Protein AF-A0A932PAS2-F1 (afdb_monomer_lite)

Structure (mmCIF, N/CA/C/O backbone):
data_AF-A0A932PAS2-F1
#
_entry.id   AF-A0A932PAS2-F1
#
loop_
_atom_site.group_PDB
_atom_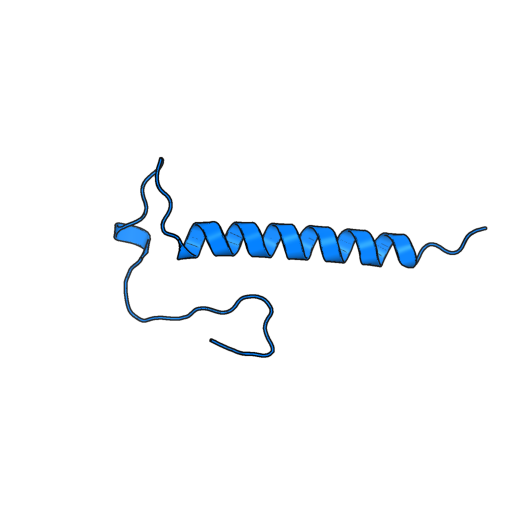site.id
_atom_site.type_symbol
_atom_site.la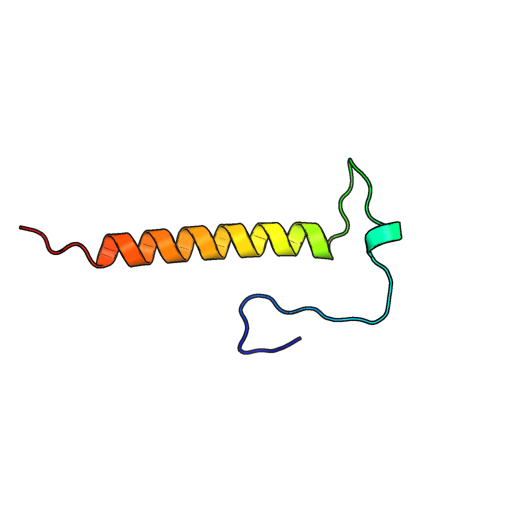bel_atom_id
_atom_site.label_alt_id
_atom_site.label_comp_id
_atom_site.label_asym_id
_atom_site.label_entity_id
_atom_site.label_seq_id
_atom_site.pdbx_PDB_ins_code
_atom_site.Cartn_x
_atom_site.Cartn_y
_atom_site.Cartn_z
_atom_site.occupancy
_atom_site.B_iso_or_equiv
_atom_site.auth_seq_id
_atom_site.auth_comp_id
_atom_site.auth_asym_id
_atom_site.auth_atom_id
_atom_site.pdbx_PDB_model_num
ATOM 1 N N . GLU A 1 1 ? 2.292 -12.819 3.210 1.00 76.50 1 GLU A N 1
ATOM 2 C CA . GLU A 1 1 ? 1.116 -12.071 3.696 1.00 76.50 1 GLU A CA 1
ATOM 3 C C . GLU A 1 1 ? 0.740 -12.636 5.060 1.00 76.50 1 GLU A C 1
ATOM 5 O O . GLU A 1 1 ? 0.950 -13.830 5.260 1.00 76.50 1 GLU A O 1
ATOM 10 N N . LEU A 1 2 ? 0.297 -11.798 6.001 1.00 86.94 2 LEU A N 1
ATOM 11 C CA . LEU A 1 2 ? -0.099 -12.209 7.353 1.00 86.94 2 LEU A CA 1
ATOM 12 C C . LEU A 1 2 ? -1.624 -12.044 7.469 1.00 86.94 2 LEU A C 1
ATOM 14 O O . LEU A 1 2 ? -2.071 -10.901 7.463 1.00 86.94 2 LEU A O 1
ATOM 18 N N . PRO A 1 3 ? -2.412 -13.134 7.559 1.00 85.06 3 PRO A N 1
ATOM 19 C CA . PRO A 1 3 ? -3.875 -13.066 7.440 1.00 85.06 3 PRO A CA 1
ATOM 20 C C . PRO A 1 3 ? -4.582 -12.190 8.481 1.00 85.06 3 PRO A C 1
ATOM 22 O O . PRO A 1 3 ? -5.644 -11.649 8.206 1.00 85.06 3 PRO A O 1
ATOM 25 N N . GLU A 1 4 ? -4.005 -12.057 9.674 1.00 88.31 4 GLU A N 1
ATOM 26 C CA . GLU A 1 4 ? -4.585 -11.295 10.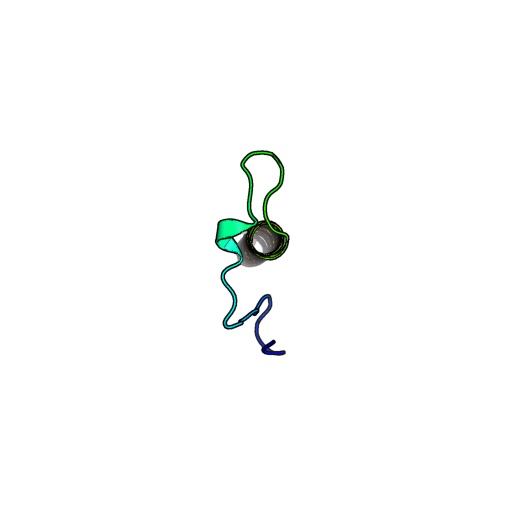788 1.00 88.31 4 GLU A CA 1
ATOM 27 C C . GLU A 1 4 ? -4.290 -9.791 10.705 1.00 88.31 4 GLU A C 1
ATOM 29 O O . GLU A 1 4 ? -4.856 -9.009 11.466 1.00 88.31 4 GLU A O 1
ATOM 34 N N . HIS A 1 5 ? -3.401 -9.371 9.800 1.00 85.50 5 HIS A N 1
ATOM 35 C CA . HIS A 1 5 ? -3.052 -7.967 9.637 1.00 85.50 5 HIS A CA 1
ATOM 36 C C . HIS A 1 5 ? -3.787 -7.382 8.421 1.00 85.50 5 HIS A C 1
ATOM 38 O O . HIS A 1 5 ? -3.664 -7.935 7.326 1.00 85.50 5 HIS A O 1
ATOM 44 N N . PRO A 1 6 ? -4.488 -6.242 8.567 1.00 85.69 6 PRO A N 1
ATOM 45 C CA . PRO A 1 6 ? -5.365 -5.695 7.525 1.00 85.69 6 PRO A CA 1
ATOM 46 C C . PRO A 1 6 ? -4.631 -5.361 6.220 1.00 85.69 6 PRO A C 1
ATOM 48 O O . PRO A 1 6 ? -5.221 -5.383 5.145 1.00 85.69 6 PRO A O 1
ATOM 51 N N . TRP A 1 7 ? -3.326 -5.091 6.294 1.00 91.94 7 TRP A N 1
ATOM 52 C CA . TRP A 1 7 ? -2.474 -4.944 5.117 1.00 91.94 7 TRP A CA 1
ATOM 53 C C . TRP A 1 7 ? -1.032 -5.356 5.428 1.00 91.94 7 TRP A C 1
ATOM 55 O O . TRP A 1 7 ? -0.347 -4.664 6.178 1.00 91.94 7 TRP A O 1
ATOM 65 N N . PHE A 1 8 ? -0.557 -6.501 4.926 1.00 91.56 8 PHE A N 1
ATOM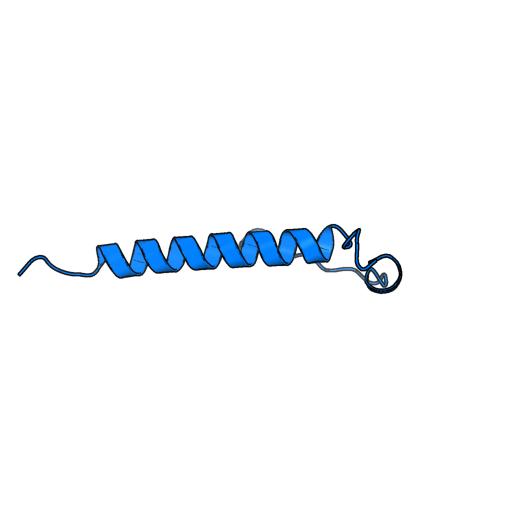 66 C CA . PHE A 1 8 ? 0.814 -6.969 5.184 1.00 91.56 8 PHE A CA 1
ATOM 67 C C . PHE A 1 8 ? 1.448 -7.627 3.958 1.00 91.56 8 PHE A C 1
ATOM 69 O O . PHE A 1 8 ? 1.082 -8.737 3.560 1.00 91.56 8 PHE A O 1
ATOM 76 N N . VAL A 1 9 ? 2.474 -6.973 3.415 1.00 91.75 9 VAL A N 1
ATOM 77 C CA . VAL A 1 9 ? 3.252 -7.443 2.264 1.00 91.75 9 VAL A CA 1
ATOM 78 C C . VAL A 1 9 ? 4.741 -7.330 2.586 1.00 91.75 9 VAL A C 1
ATOM 80 O O . VAL A 1 9 ? 5.200 -6.296 3.060 1.00 91.75 9 VAL A O 1
ATOM 83 N N . ALA A 1 10 ? 5.505 -8.389 2.311 1.00 90.94 10 ALA A N 1
ATOM 84 C CA . ALA A 1 10 ? 6.955 -8.421 2.490 1.00 90.94 10 ALA A CA 1
ATOM 85 C C . ALA A 1 10 ? 7.618 -9.219 1.359 1.00 90.94 10 ALA A C 1
ATOM 87 O O . ALA A 1 10 ? 7.091 -10.241 0.916 1.00 90.94 10 ALA A O 1
ATOM 88 N N . GLY A 1 11 ? 8.783 -8.761 0.904 1.00 90.75 11 GLY A N 1
ATOM 89 C CA . GLY A 1 11 ? 9.575 -9.388 -0.152 1.00 90.75 11 GLY A CA 1
ATOM 90 C C . GLY A 1 11 ? 11.026 -8.904 -0.116 1.00 90.75 11 GLY A C 1
ATOM 91 O O . GLY A 1 11 ? 11.340 -7.948 0.580 1.00 90.75 11 GLY A O 1
ATOM 92 N N . GLN A 1 12 ? 11.915 -9.583 -0.846 1.00 94.62 12 GLN A N 1
ATOM 93 C CA . GLN A 1 12 ? 13.361 -9.277 -0.883 1.00 94.62 12 GLN A CA 1
ATOM 94 C C . GLN A 1 12 ? 13.781 -8.448 -2.112 1.00 94.62 12 GLN A C 1
ATOM 96 O O . GLN A 1 12 ? 14.961 -8.180 -2.325 1.00 94.62 12 GLN A O 1
ATOM 101 N N . PHE A 1 13 ? 12.830 -8.086 -2.974 1.00 93.44 13 PHE A N 1
ATOM 102 C CA . PHE A 1 13 ? 13.083 -7.234 -4.135 1.00 93.44 13 PHE A CA 1
ATOM 103 C C . PHE A 1 13 ? 12.988 -5.751 -3.754 1.00 93.44 13 PHE A C 1
ATOM 105 O O . PHE A 1 13 ? 12.431 -5.418 -2.716 1.00 93.44 13 PHE A O 1
ATOM 112 N N . HIS A 1 14 ? 13.498 -4.875 -4.625 1.00 94.06 14 HIS A N 1
ATOM 113 C CA . HIS A 1 14 ? 13.525 -3.422 -4.421 1.00 94.06 14 HIS A CA 1
ATOM 114 C C . HIS A 1 14 ? 12.442 -2.740 -5.283 1.00 94.06 14 HIS A C 1
ATOM 116 O O . HIS A 1 14 ? 12.723 -2.346 -6.426 1.00 94.06 14 HIS A O 1
ATOM 122 N N . PRO A 1 15 ? 11.173 -2.668 -4.826 1.00 91.75 15 PRO A N 1
ATOM 123 C CA . PRO A 1 15 ? 10.089 -2.022 -5.570 1.00 91.75 15 PRO A CA 1
ATOM 124 C C . PRO A 1 15 ? 10.300 -0.511 -5.749 1.00 91.75 15 PRO A C 1
ATOM 126 O O . PRO A 1 15 ? 9.713 0.083 -6.658 1.00 91.75 15 PRO A O 1
ATOM 129 N N . GLU A 1 16 ? 11.162 0.105 -4.937 1.00 92.94 16 GLU A N 1
ATOM 130 C CA . GLU A 1 16 ? 11.502 1.530 -4.962 1.00 92.94 16 GLU A CA 1
ATOM 131 C C . GLU A 1 16 ? 12.006 1.951 -6.343 1.00 92.94 16 GLU A C 1
ATOM 133 O O . GLU A 1 16 ? 11.552 2.953 -6.891 1.00 92.94 16 GLU A O 1
ATOM 138 N N . PHE A 1 17 ? 12.869 1.141 -6.961 1.00 92.75 17 PHE A N 1
ATOM 139 C CA . PHE A 1 17 ? 13.456 1.451 -8.268 1.00 92.75 17 PHE A CA 1
ATOM 140 C C . PHE A 1 17 ? 12.450 1.405 -9.423 1.00 92.75 17 PHE A C 1
ATOM 142 O O . PHE A 1 17 ? 12.737 1.897 -10.515 1.00 92.75 17 PHE A O 1
ATOM 149 N N . LYS A 1 18 ? 11.274 0.807 -9.207 1.00 90.94 18 LYS A N 1
ATOM 150 C CA . LYS A 1 18 ? 10.202 0.723 -10.208 1.00 90.94 18 LYS A CA 1
ATOM 151 C C . LYS A 1 18 ? 9.110 1.775 -10.002 1.00 90.94 18 LYS A C 1
ATOM 153 O O . LYS A 1 18 ? 8.257 1.918 -10.876 1.00 90.94 18 LYS A O 1
ATOM 158 N N . SER A 1 19 ? 9.129 2.505 -8.887 1.00 92.69 19 SER A N 1
ATOM 159 C CA . SER A 1 19 ? 8.173 3.576 -8.600 1.00 92.69 19 SER A CA 1
ATOM 160 C C . SER A 1 19 ? 8.569 4.866 -9.324 1.00 92.69 19 SER A C 1
ATOM 162 O O . SER A 1 19 ? 9.743 5.233 -9.356 1.00 92.69 19 SER A O 1
ATOM 164 N N . LYS A 1 20 ? 7.600 5.568 -9.916 1.00 94.06 20 LYS A N 1
ATOM 165 C CA . LYS A 1 20 ? 7.812 6.835 -10.639 1.00 94.06 20 LYS A CA 1
ATOM 166 C C . LYS A 1 20 ? 6.872 7.920 -10.106 1.00 94.06 20 LYS A C 1
ATOM 168 O O . LYS A 1 20 ? 5.790 7.577 -9.636 1.00 94.06 20 LYS A O 1
ATOM 173 N N . PRO A 1 21 ? 7.199 9.218 -10.262 1.00 90.50 21 PRO A N 1
ATOM 174 C CA . PRO A 1 21 ? 6.347 10.308 -9.774 1.00 90.50 21 PRO A CA 1
ATOM 175 C C . PRO A 1 21 ? 4.897 10.266 -10.280 1.00 90.50 21 PRO A C 1
ATOM 177 O O . PRO A 1 21 ? 3.978 10.574 -9.534 1.00 90.50 21 PRO A O 1
ATOM 180 N N . THR A 1 22 ? 4.682 9.858 -11.535 1.00 94.00 22 THR A N 1
ATOM 181 C CA . THR A 1 22 ? 3.348 9.755 -12.157 1.00 94.00 22 THR A CA 1
ATOM 182 C C . THR A 1 22 ? 2.774 8.338 -12.151 1.00 94.00 22 THR A C 1
ATOM 184 O O . THR A 1 22 ? 1.668 8.118 -12.633 1.00 94.00 22 THR A O 1
ATOM 187 N N . SER A 1 23 ? 3.528 7.360 -11.649 1.00 92.81 23 SER A N 1
ATOM 188 C CA . SER A 1 23 ? 3.150 5.947 -11.645 1.00 92.81 23 SER A CA 1
ATOM 189 C C . SER A 1 23 ? 3.813 5.279 -10.450 1.00 92.81 23 SER A C 1
ATOM 191 O O . SER A 1 23 ? 4.877 4.663 -10.572 1.00 92.81 23 SER A O 1
ATOM 193 N N . ALA A 1 24 ? 3.191 5.436 -9.284 1.00 94.81 24 ALA A N 1
ATOM 194 C CA . ALA A 1 24 ? 3.642 4.778 -8.070 1.00 94.81 24 ALA A CA 1
ATOM 195 C C . ALA A 1 24 ? 3.590 3.254 -8.237 1.00 94.81 24 ALA A C 1
ATOM 197 O O . ALA A 1 24 ? 2.702 2.710 -8.898 1.00 94.81 24 ALA A O 1
ATOM 198 N N . HIS A 1 25 ? 4.547 2.553 -7.632 1.00 96.25 25 HIS A N 1
ATOM 199 C CA . HIS A 1 25 ? 4.500 1.096 -7.593 1.00 96.25 25 HIS A CA 1
ATOM 200 C C . HIS A 1 25 ? 3.241 0.634 -6.825 1.00 96.25 25 HIS A C 1
ATOM 202 O O . HIS A 1 25 ? 2.954 1.211 -5.771 1.00 96.25 25 HIS A O 1
ATOM 208 N N . PRO A 1 26 ? 2.528 -0.421 -7.275 1.00 94.00 26 PRO A N 1
ATOM 209 C CA . PRO A 1 26 ? 1.280 -0.873 -6.648 1.00 94.00 26 PRO A CA 1
ATOM 210 C C . PRO A 1 26 ? 1.387 -1.135 -5.143 1.00 94.00 26 PRO A C 1
ATOM 212 O O . PRO A 1 26 ? 0.460 -0.843 -4.401 1.00 94.00 26 PRO A O 1
ATOM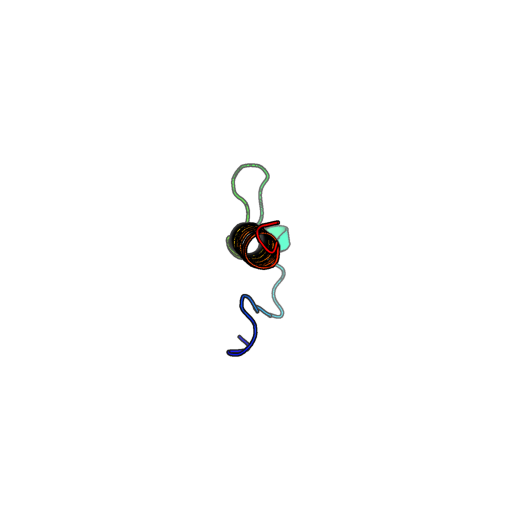 215 N N . LEU A 1 27 ? 2.546 -1.617 -4.682 1.00 93.88 27 LEU A N 1
ATOM 216 C CA . LEU A 1 27 ? 2.822 -1.824 -3.256 1.00 93.88 27 LEU A CA 1
ATOM 217 C C . LEU A 1 27 ? 2.672 -0.531 -2.440 1.00 93.88 27 LEU A C 1
ATOM 219 O O . LEU A 1 27 ? 2.061 -0.547 -1.379 1.00 93.88 27 LEU A O 1
ATOM 223 N N . PHE A 1 28 ? 3.199 0.592 -2.933 1.00 94.19 28 PHE A N 1
ATOM 224 C CA . PHE A 1 28 ? 3.118 1.867 -2.220 1.00 94.19 28 PHE A CA 1
ATOM 225 C C . PHE A 1 28 ? 1.733 2.498 -2.346 1.00 94.19 28 PHE A C 1
ATOM 227 O O . PHE A 1 28 ? 1.216 3.016 -1.363 1.00 94.19 28 PHE A O 1
ATOM 234 N N . ALA A 1 29 ? 1.114 2.421 -3.527 1.00 95.06 29 ALA A N 1
ATOM 235 C CA . ALA A 1 29 ? -0.243 2.927 -3.727 1.00 95.06 29 ALA A CA 1
ATOM 236 C C . ALA A 1 29 ? -1.253 2.196 -2.824 1.00 95.06 29 ALA A C 1
ATOM 238 O O . ALA A 1 29 ? -1.997 2.843 -2.092 1.00 95.06 29 ALA A O 1
ATOM 239 N N . GLY A 1 30 ? -1.200 0.860 -2.801 1.00 94.31 30 GLY A N 1
ATOM 240 C CA . GLY A 1 30 ? -2.073 0.040 -1.962 1.00 94.31 30 GLY A CA 1
ATOM 241 C C . GLY A 1 30 ? -1.832 0.232 -0.464 1.00 94.31 30 GLY A C 1
ATOM 242 O O . GLY A 1 30 ? -2.779 0.161 0.311 1.00 94.31 30 GLY A O 1
ATOM 243 N N . PHE A 1 31 ? -0.595 0.527 -0.041 1.00 95.25 31 PHE A N 1
ATOM 244 C CA . PHE A 1 31 ? -0.320 0.870 1.359 1.00 95.25 31 PHE A CA 1
ATOM 245 C C . PHE A 1 31 ? -1.051 2.146 1.789 1.00 95.25 31 PHE A C 1
ATOM 247 O O . PHE A 1 31 ? -1.667 2.178 2.851 1.00 95.25 31 PHE A O 1
ATOM 254 N N . ILE A 1 32 ? -0.992 3.196 0.964 1.00 95.56 32 ILE A N 1
ATOM 255 C CA . ILE A 1 32 ? -1.658 4.470 1.263 1.00 95.56 32 ILE A CA 1
ATOM 256 C C . ILE A 1 32 ? -3.178 4.302 1.260 1.00 95.56 32 ILE A C 1
ATOM 258 O O . ILE A 1 32 ? -3.841 4.811 2.158 1.00 95.56 32 ILE A O 1
ATOM 262 N N . GLU A 1 33 ? -3.724 3.560 0.299 1.00 95.81 33 GLU A N 1
ATOM 263 C CA . GLU A 1 33 ? -5.152 3.235 0.255 1.00 95.81 33 GLU A CA 1
ATOM 264 C C . GLU A 1 33 ? -5.604 2.511 1.532 1.00 95.81 33 GLU A C 1
ATOM 266 O O . GLU A 1 33 ? -6.540 2.958 2.192 1.00 95.81 33 GLU A O 1
ATOM 271 N N . ALA A 1 34 ? -4.888 1.463 1.948 1.00 95.38 34 ALA A N 1
ATOM 272 C CA . ALA A 1 34 ? -5.197 0.743 3.180 1.00 95.38 34 ALA A CA 1
ATOM 273 C C . ALA A 1 34 ? -5.071 1.629 4.432 1.00 95.38 34 ALA A C 1
ATOM 275 O O . ALA A 1 34 ? -5.866 1.502 5.362 1.00 95.38 34 ALA A O 1
ATOM 276 N N . ALA A 1 35 ? -4.107 2.555 4.456 1.00 95.69 35 ALA A N 1
ATOM 277 C CA . ALA A 1 35 ? -3.962 3.514 5.548 1.00 95.69 35 ALA A CA 1
ATOM 278 C C . ALA A 1 35 ? -5.147 4.492 5.628 1.00 95.69 35 ALA A C 1
ATOM 280 O O . ALA A 1 35 ? -5.589 4.815 6.731 1.00 95.69 35 ALA A O 1
ATOM 281 N N . LEU A 1 36 ? -5.676 4.937 4.482 1.00 96.25 36 LEU A N 1
ATOM 282 C CA . LEU A 1 36 ? -6.866 5.791 4.423 1.00 96.25 36 LEU A CA 1
ATOM 283 C C . LEU A 1 36 ? -8.115 5.045 4.900 1.00 96.25 36 LEU A C 1
ATOM 285 O O . LEU A 1 36 ? -8.841 5.579 5.736 1.00 96.25 36 LEU A O 1
ATOM 289 N N . VAL A 1 37 ? -8.317 3.803 4.449 1.00 95.56 37 VAL A N 1
ATOM 290 C CA . VAL A 1 37 ? -9.427 2.951 4.914 1.00 95.56 37 VAL A CA 1
ATOM 291 C C . VAL A 1 37 ? -9.350 2.754 6.427 1.00 95.56 37 VAL A C 1
ATOM 293 O O . VAL A 1 37 ? -10.311 3.020 7.143 1.00 95.56 37 VAL A O 1
ATOM 296 N N . HIS A 1 38 ? -8.176 2.396 6.948 1.00 93.81 38 HIS A N 1
ATOM 297 C CA . HIS A 1 38 ? -7.982 2.232 8.387 1.00 93.81 38 HIS A CA 1
ATOM 298 C C . HIS A 1 38 ? -8.214 3.546 9.159 1.00 93.81 38 HIS A C 1
ATOM 300 O O . HIS A 1 38 ? -8.691 3.545 10.297 1.00 93.81 38 HIS A O 1
ATOM 306 N N . GLN A 1 39 ? -7.848 4.698 8.589 1.00 94.75 39 GLN A N 1
ATOM 307 C CA . GLN A 1 39 ? -8.130 5.996 9.203 1.00 94.75 39 GLN A CA 1
ATOM 308 C C . GLN A 1 39 ? -9.639 6.260 9.291 1.00 94.75 39 GLN A C 1
ATOM 310 O O . GLN A 1 39 ? -10.097 6.708 10.343 1.00 94.75 39 GLN A O 1
ATOM 315 N N . GLU A 1 40 ? -10.386 5.992 8.222 1.00 94.69 40 GLU A N 1
ATOM 316 C CA . GLU A 1 40 ? -11.843 6.144 8.174 1.00 94.69 40 GLU A CA 1
ATOM 317 C C . GLU A 1 40 ? -12.537 5.219 9.183 1.00 94.69 40 GLU A C 1
ATOM 319 O O . GLU A 1 40 ? -13.338 5.684 9.994 1.00 94.69 40 GLU A O 1
ATOM 324 N N . GLU A 1 41 ? -12.152 3.941 9.231 1.00 92.12 41 GLU A N 1
ATOM 325 C CA . GLU A 1 41 ? -12.686 2.970 10.195 1.00 92.12 41 GLU A CA 1
ATOM 326 C C . GLU A 1 41 ? -12.478 3.423 11.646 1.00 92.12 41 GLU A C 1
ATOM 328 O O . GLU A 1 41 ? -13.407 3.365 12.458 1.00 92.12 41 GLU A O 1
ATOM 333 N N . ARG A 1 42 ? -11.293 3.960 11.972 1.00 90.44 42 ARG A N 1
ATOM 334 C CA . ARG A 1 42 ? -11.035 4.516 13.310 1.00 90.44 42 ARG A CA 1
ATOM 335 C C . ARG A 1 42 ? -11.885 5.743 13.629 1.00 90.44 42 ARG A C 1
ATOM 337 O O . ARG A 1 42 ? -12.237 5.943 14.790 1.00 90.44 42 ARG A O 1
ATOM 344 N N . GLN A 1 43 ? -12.180 6.588 12.642 1.00 88.25 43 GLN A N 1
ATOM 345 C CA . GLN A 1 43 ? -13.032 7.764 12.849 1.00 88.25 43 GLN A CA 1
ATOM 346 C C . GLN A 1 43 ? -14.485 7.360 13.102 1.00 88.25 43 GLN A C 1
ATOM 348 O O . GLN A 1 43 ? -15.117 7.908 14.003 1.00 88.25 43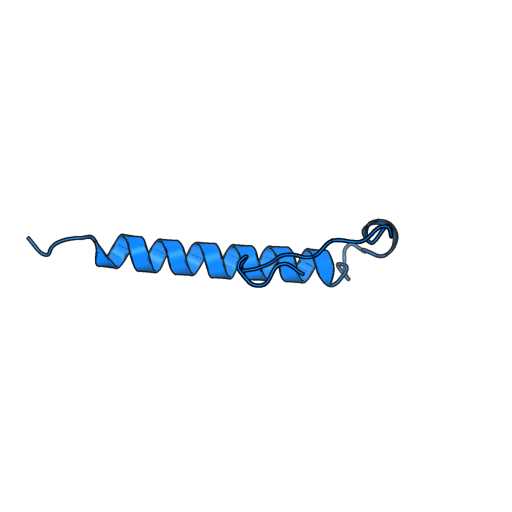 GLN A O 1
ATOM 353 N N . LEU A 1 44 ? -14.988 6.371 12.359 1.00 81.69 44 LEU A N 1
ATOM 354 C CA . LEU A 1 44 ? -16.332 5.823 12.552 1.00 81.69 44 LEU A CA 1
ATOM 355 C C . LEU A 1 44 ? -16.484 5.155 13.925 1.00 81.69 44 LEU A C 1
ATOM 357 O O . LEU A 1 44 ? -17.498 5.354 14.591 1.00 81.69 44 LEU A O 1
ATOM 361 N N . GLN A 1 45 ? -15.463 4.425 14.381 1.00 77.75 45 GLN A N 1
ATOM 362 C CA . GLN A 1 45 ? -15.443 3.833 15.724 1.00 77.75 45 GLN A CA 1
ATOM 363 C C . GLN A 1 45 ? -15.470 4.908 16.819 1.00 77.75 45 GLN A C 1
ATOM 365 O O . GLN A 1 45 ? -16.294 4.832 17.722 1.00 77.75 45 GLN A O 1
ATOM 370 N N . GLY A 1 46 ? -14.661 5.966 16.696 1.00 67.00 46 GLY A N 1
ATOM 371 C CA . GLY A 1 46 ? -14.645 7.056 17.678 1.00 67.00 46 GLY A CA 1
ATOM 372 C C . GLY A 1 46 ? -15.935 7.890 17.736 1.00 67.00 46 GLY A C 1
ATOM 373 O O . GLY A 1 46 ? -16.202 8.518 18.757 1.00 67.00 46 GLY A O 1
ATOM 374 N N . ALA A 1 47 ? -16.744 7.899 16.671 1.00 62.41 47 ALA A N 1
ATOM 375 C CA . ALA A 1 47 ? -18.048 8.567 16.649 1.00 62.41 47 ALA A CA 1
ATOM 376 C C . ALA A 1 47 ? -19.168 7.733 17.301 1.00 62.41 47 ALA A C 1
ATOM 378 O O . ALA A 1 47 ? -20.134 8.304 17.799 1.00 62.41 47 ALA A O 1
ATOM 379 N N . ALA A 1 48 ? -19.039 6.402 17.317 1.00 61.34 48 ALA A N 1
ATOM 380 C CA . ALA A 1 48 ? -20.004 5.496 17.945 1.00 61.34 48 ALA A CA 1
ATOM 381 C C . ALA A 1 48 ? -19.905 5.467 19.485 1.00 61.34 48 ALA A C 1
ATOM 383 O O . ALA A 1 48 ? -20.839 5.021 20.148 1.00 61.34 48 ALA A O 1
ATOM 384 N N . ASP A 1 49 ? -18.800 5.967 20.044 1.00 61.25 49 ASP A N 1
ATOM 385 C CA . ASP A 1 49 ? -18.526 5.990 21.486 1.00 61.25 49 ASP A CA 1
ATOM 386 C C . ASP A 1 49 ? -18.969 7.290 22.187 1.00 61.25 49 ASP A C 1
ATOM 388 O O . ASP A 1 49 ? -18.706 7.462 23.378 1.00 61.25 49 ASP A O 1
ATOM 392 N N . VAL A 1 50 ? -19.627 8.226 21.488 1.00 65.50 50 VAL A N 1
ATOM 393 C CA . VAL A 1 50 ? -20.184 9.441 22.108 1.00 65.50 50 VAL A CA 1
ATOM 394 C C . VAL A 1 50 ? -21.579 9.115 22.656 1.00 65.50 50 VAL A C 1
ATOM 396 O O . VAL A 1 50 ? -22.510 8.990 21.861 1.00 65.50 50 VAL A O 1
ATOM 399 N N . PRO A 1 51 ? -21.771 8.959 23.982 1.00 60.75 51 PRO A N 1
ATOM 400 C CA . PRO A 1 51 ? -23.110 8.800 24.526 1.00 60.75 51 PRO A CA 1
ATOM 401 C C . PRO A 1 51 ? -23.898 10.097 24.304 1.00 60.75 51 PRO A C 1
ATOM 403 O O . PRO A 1 51 ? -23.436 11.176 24.683 1.00 60.75 51 PRO A O 1
ATOM 406 N N . ASP A 1 52 ? -25.077 9.977 23.689 1.00 66.94 52 ASP A N 1
ATOM 407 C CA . ASP A 1 52 ? -26.092 11.033 23.655 1.00 66.94 52 ASP A CA 1
ATOM 408 C C . ASP A 1 52 ? -26.332 11.522 25.092 1.00 66.94 52 ASP A C 1
ATOM 410 O O . ASP A 1 52 ? -26.713 10.735 25.965 1.00 66.94 52 ASP A O 1
ATOM 414 N N . ASN A 1 53 ? -26.069 12.805 25.346 1.00 58.69 53 ASN A N 1
ATOM 415 C CA . ASN A 1 53 ? -26.391 13.472 26.608 1.00 58.69 53 ASN A CA 1
ATOM 416 C C . ASN A 1 53 ? -27.713 14.226 26.506 1.00 58.69 53 ASN A C 1
ATOM 418 O O . ASN A 1 53 ? -27.768 15.164 25.677 1.00 58.69 53 ASN A O 1
#

Radius of gyration: 16.19 Å; chains: 1; bounding box: 40×26×39 Å

Sequence (53 aa):
ELPEHPWFVAGQFHPEFKSKPTSAHPLFAGFIEAALVHQEERQLQGAADVPDN

Secondary structure (DSSP, 8-state):
--TTSSS----SS-GGGG-BTTB--HHHHHHHHHHHHHHHHHHHHHHHT----

Foldseek 3Di:
DDVVDLDDDDDDDDLVVVADPVRGRPNVVVVVVSVVVVVVVVVVVVVVPDDDD

pLDDT: mean 87.34, std 11.14, range [58.69, 96.25]